Protein AF-A0A378G1F0-F1 (afdb_monomer_lite)

Organism: Klebsiella pneumoniae (NCBI:txid573)

pLDDT: mean 87.69, std 10.67, range [50.16, 97.31]

InterPro domains:
  IPR003346 Transposase IS116/IS110/IS902, C-terminal [PF02371] (23-57)
  IPR047650 Transposase IS110-like [PTHR33055] (22-95)

Secondary structure (DSSP, 8-state):
--HHHHHHHHHHHHHHHH-----S-----SS-HHHHHHHHHHHHHHHHH-HHHHHHHHHHHHTT--HHHHHHHHHHHHHHHHHHHHHHT----GGGG----

Foldseek 3Di:
DDPVVVVVVVVVVVVVVVPPDDDDDDDDDDDDPVLLVVLLVVLVVCLPPPPLLVVQLVVCVVVVDDNVVSSVVSSVVVVVQVVVCVVVVHDDDCVVRDDDD

Structure (mmCIF, N/CA/C/O backbone):
data_AF-A0A378G1F0-F1
#
_entry.id   AF-A0A378G1F0-F1
#
loop_
_atom_site.group_PDB
_atom_site.id
_atom_site.type_symbol
_atom_site.label_atom_id
_atom_site.label_alt_id
_atom_site.label_comp_id
_atom_site.label_asym_id
_atom_site.label_entity_id
_atom_site.label_seq_id
_atom_site.pdbx_PDB_ins_code
_atom_site.Cartn_x
_atom_site.Cartn_y
_atom_site.Cartn_z
_atom_site.occupancy
_atom_site.B_iso_or_equiv
_atom_site.auth_seq_id
_atom_site.auth_comp_id
_atom_site.auth_asym_id
_atom_site.auth_atom_id
_atom_site.pdbx_PDB_model_num
ATOM 1 N N . MET A 1 1 ? -2.069 -44.148 20.073 1.00 56.59 1 MET A N 1
ATOM 2 C CA . MET A 1 1 ? -1.466 -42.813 20.307 1.00 56.59 1 MET A CA 1
ATOM 3 C C . MET A 1 1 ? -1.316 -42.599 21.809 1.00 56.59 1 MET A C 1
ATOM 5 O O . MET A 1 1 ? -2.324 -42.549 22.506 1.00 56.59 1 MET A O 1
ATOM 9 N N . ASN A 1 2 ? -0.077 -42.568 22.308 1.00 73.56 2 ASN A N 1
ATOM 10 C CA . ASN A 1 2 ? 0.232 -42.615 23.743 1.00 73.56 2 ASN A CA 1
ATOM 11 C C . ASN A 1 2 ? -0.185 -41.328 24.477 1.00 73.56 2 ASN A C 1
ATOM 13 O O . ASN A 1 2 ? 0.007 -40.220 23.973 1.00 73.56 2 ASN A O 1
ATOM 17 N N . SER A 1 3 ? -0.743 -41.479 25.681 1.00 77.75 3 SER A N 1
ATOM 18 C CA . SER A 1 3 ? -1.193 -40.386 26.564 1.00 77.75 3 SER A CA 1
ATOM 19 C C . SER A 1 3 ? -0.090 -39.368 26.865 1.00 77.75 3 SER A C 1
ATOM 21 O O . SER A 1 3 ? -0.355 -38.170 26.903 1.00 77.75 3 SER A O 1
ATOM 23 N N . HIS A 1 4 ? 1.150 -39.838 26.979 1.00 78.81 4 HIS A N 1
ATOM 24 C CA . HIS A 1 4 ? 2.329 -39.017 27.236 1.00 78.81 4 HIS A CA 1
ATOM 25 C C . HIS A 1 4 ? 2.577 -37.958 26.147 1.00 78.81 4 HIS A C 1
ATOM 27 O O . HIS A 1 4 ? 2.804 -36.792 26.456 1.00 78.81 4 HIS A O 1
ATOM 33 N N . ILE A 1 5 ? 2.423 -38.329 24.870 1.00 81.44 5 ILE A N 1
ATOM 34 C CA . ILE A 1 5 ? 2.596 -37.402 23.742 1.00 81.44 5 ILE A CA 1
ATOM 35 C C . ILE A 1 5 ? 1.510 -36.316 23.768 1.00 81.44 5 ILE A C 1
ATOM 37 O O . ILE A 1 5 ? 1.812 -35.136 23.606 1.00 81.44 5 ILE A O 1
ATOM 41 N N . ARG A 1 6 ? 0.250 -36.682 24.046 1.00 80.44 6 ARG A N 1
ATOM 42 C CA . ARG A 1 6 ? -0.853 -35.706 24.163 1.00 80.44 6 ARG A CA 1
ATOM 43 C C . ARG A 1 6 ? -0.646 -34.712 25.306 1.00 80.44 6 ARG A C 1
ATOM 45 O O . ARG A 1 6 ? -0.976 -33.540 25.144 1.00 80.44 6 ARG A O 1
ATOM 52 N N . ASN A 1 7 ? -0.091 -35.162 26.429 1.00 84.81 7 ASN A N 1
ATOM 53 C CA . ASN A 1 7 ? 0.184 -34.300 27.578 1.00 84.81 7 ASN A CA 1
ATOM 54 C C . ASN A 1 7 ? 1.322 -33.315 27.285 1.00 84.81 7 ASN A C 1
ATOM 56 O O . ASN A 1 7 ? 1.183 -32.132 27.577 1.00 84.81 7 ASN A O 1
ATOM 60 N N . HIS A 1 8 ? 2.382 -33.771 26.612 1.00 83.88 8 HIS A N 1
ATOM 61 C CA . HIS A 1 8 ? 3.481 -32.906 26.184 1.00 83.88 8 HIS A CA 1
ATOM 62 C C . HIS A 1 8 ? 3.011 -31.807 25.213 1.00 83.88 8 HIS A C 1
ATOM 64 O O . HIS A 1 8 ? 3.356 -30.639 25.379 1.00 83.88 8 HIS A O 1
ATOM 70 N N . PHE A 1 9 ? 2.142 -32.138 24.247 1.00 87.12 9 PHE A N 1
ATOM 71 C CA . PHE A 1 9 ? 1.549 -31.131 23.355 1.00 87.12 9 PHE A CA 1
ATOM 72 C C . PHE A 1 9 ? 0.638 -30.133 24.087 1.00 87.12 9 PHE A C 1
ATOM 74 O O . PHE A 1 9 ? 0.657 -28.948 23.752 1.00 87.12 9 PHE A O 1
ATOM 81 N N . LYS A 1 10 ? -0.126 -30.578 25.097 1.00 82.50 10 LYS A N 1
ATOM 82 C CA . LYS A 1 10 ? -0.913 -29.678 25.960 1.00 82.50 10 LYS A CA 1
ATOM 83 C C . LYS A 1 10 ? -0.017 -28.699 26.712 1.00 82.50 10 LYS A C 1
ATOM 85 O O . LYS A 1 10 ? -0.290 -27.506 26.702 1.00 82.50 10 LYS A O 1
ATOM 90 N N . GLU A 1 11 ? 1.069 -29.186 27.301 1.00 86.44 11 GLU A N 1
ATOM 91 C CA . GLU A 1 11 ? 1.999 -28.353 28.062 1.00 86.44 11 GLU A CA 1
ATOM 92 C C . GLU A 1 11 ? 2.709 -27.318 27.177 1.00 86.44 11 GLU A C 1
ATOM 94 O O . GLU A 1 11 ? 2.844 -26.156 27.560 1.00 86.44 11 GLU A O 1
ATOM 99 N N . ILE A 1 12 ? 3.095 -27.699 25.954 1.00 83.12 12 ILE A N 1
ATOM 100 C CA . ILE A 1 12 ? 3.649 -26.759 24.971 1.00 83.12 12 ILE A CA 1
ATOM 101 C C . ILE A 1 12 ? 2.618 -25.680 24.614 1.00 83.12 12 ILE A C 1
ATOM 103 O O . ILE A 1 12 ? 2.955 -24.497 24.604 1.00 83.12 12 ILE A O 1
ATOM 107 N N . ALA A 1 13 ? 1.363 -26.053 24.354 1.00 78.88 13 ALA A N 1
ATOM 108 C CA . ALA A 1 13 ? 0.305 -25.092 24.038 1.00 78.88 13 ALA A CA 1
ATOM 109 C C . ALA A 1 13 ? 0.025 -24.126 25.207 1.00 78.88 13 ALA A C 1
ATOM 111 O O . ALA A 1 13 ? -0.114 -22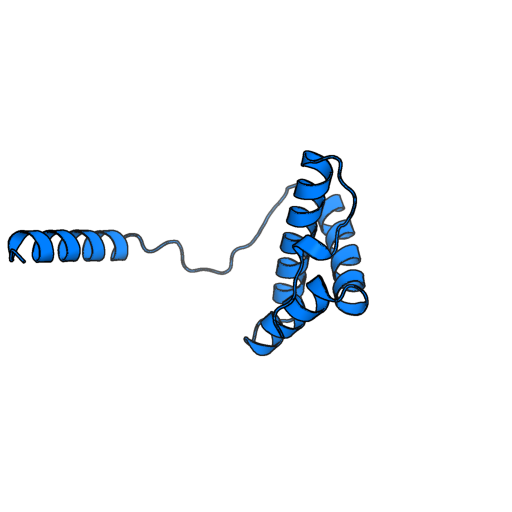.921 24.986 1.00 78.88 13 ALA A O 1
ATOM 112 N N . GLU A 1 14 ? 0.021 -24.627 26.446 1.00 81.88 14 GLU A N 1
ATOM 113 C CA . GLU A 1 14 ? -0.135 -23.836 27.673 1.00 81.88 14 GLU A CA 1
ATOM 114 C C . GLU A 1 14 ? 1.011 -22.817 27.818 1.00 81.88 14 GLU A C 1
ATOM 116 O O . GLU A 1 14 ? 0.774 -21.620 28.009 1.00 81.88 14 GLU A O 1
ATOM 121 N N . ARG A 1 15 ? 2.262 -23.259 27.620 1.00 77.69 15 ARG A N 1
ATOM 122 C CA . ARG A 1 15 ? 3.458 -22.400 27.668 1.00 77.69 15 ARG A CA 1
ATOM 123 C C . ARG A 1 15 ? 3.456 -21.341 26.565 1.00 77.69 15 ARG A C 1
ATOM 125 O O . ARG A 1 15 ? 3.792 -20.189 26.828 1.00 77.69 15 ARG A O 1
ATOM 132 N N . LEU A 1 16 ? 3.025 -21.691 25.353 1.00 71.12 16 LEU A N 1
ATOM 133 C CA . LEU A 1 16 ? 2.884 -20.740 24.246 1.00 71.12 16 LEU A CA 1
ATOM 134 C C . LEU A 1 16 ? 1.764 -19.720 24.498 1.00 71.12 16 LEU A C 1
ATOM 136 O O . LEU A 1 16 ? 1.892 -18.565 24.099 1.00 71.12 16 LEU A O 1
ATOM 140 N N . SER A 1 17 ? 0.699 -20.106 25.207 1.00 68.81 17 SER A N 1
ATOM 141 C CA . SER A 1 17 ? -0.385 -19.193 25.595 1.00 68.81 17 SER A CA 1
ATOM 142 C C . SER A 1 17 ? 0.049 -18.126 26.614 1.00 68.81 17 SER A C 1
ATOM 144 O O . SER A 1 17 ? -0.524 -17.033 26.640 1.00 68.81 17 SER A O 1
ATOM 146 N N . SER A 1 18 ? 1.082 -18.428 27.414 1.00 67.31 18 SER A N 1
ATOM 147 C CA . SER A 1 18 ? 1.716 -17.515 28.375 1.00 67.31 18 SER A CA 1
ATOM 148 C C . SER A 1 18 ? 2.585 -16.452 27.686 1.00 67.31 18 SER A C 1
ATOM 150 O O . SER A 1 18 ? 2.724 -15.335 28.187 1.00 67.31 18 SER A O 1
ATOM 152 N N . ILE A 1 19 ? 3.067 -16.727 26.465 1.00 70.62 19 ILE A N 1
ATOM 153 C CA . ILE A 1 19 ? 3.725 -15.741 25.592 1.00 70.62 19 ILE A CA 1
ATOM 154 C C . ILE A 1 19 ? 2.653 -14.828 24.967 1.00 70.62 19 ILE A C 1
ATOM 156 O O . ILE A 1 19 ? 2.442 -14.772 23.754 1.00 70.62 19 ILE A O 1
ATOM 160 N N . LYS A 1 20 ? 1.923 -14.080 25.798 1.00 63.09 20 LYS A N 1
ATOM 161 C CA . LYS A 1 20 ? 1.063 -12.997 25.315 1.00 63.09 20 LYS A CA 1
ATOM 162 C C . LYS A 1 20 ? 1.959 -11.839 24.892 1.00 63.09 20 LYS A C 1
ATOM 164 O O . LYS A 1 20 ? 2.460 -11.088 25.721 1.00 63.09 20 LYS A O 1
ATOM 169 N N . GLY A 1 21 ? 2.145 -11.678 23.584 1.00 69.00 21 GLY A N 1
ATOM 170 C CA . GLY A 1 21 ? 2.749 -10.468 23.030 1.00 69.00 21 GLY A CA 1
ATOM 171 C C . GLY A 1 21 ? 1.985 -9.209 23.462 1.00 69.00 21 GLY A C 1
ATOM 172 O O . GLY A 1 21 ? 0.779 -9.256 23.722 1.00 69.00 21 GLY A O 1
ATOM 173 N N . VAL A 1 22 ? 2.688 -8.075 23.526 1.00 72.31 22 VAL A N 1
ATOM 174 C CA . VAL A 1 22 ? 2.131 -6.786 23.965 1.00 72.31 22 VAL A CA 1
ATOM 175 C C . VAL A 1 22 ? 0.864 -6.449 23.165 1.00 72.31 22 VAL A C 1
ATOM 177 O O . VAL A 1 22 ? 0.908 -6.285 21.942 1.00 72.31 22 VAL A O 1
ATOM 180 N N . ARG A 1 23 ? -0.279 -6.345 23.855 1.00 67.69 23 ARG A N 1
ATOM 181 C CA . ARG A 1 23 ? -1.555 -5.901 23.277 1.00 67.69 23 ARG A CA 1
ATOM 182 C C . ARG A 1 23 ? -1.645 -4.381 23.393 1.00 67.69 23 ARG A C 1
ATOM 184 O O . ARG A 1 23 ? -1.784 -3.847 24.483 1.00 67.69 23 ARG A O 1
ATOM 191 N N . GLY A 1 24 ? -1.560 -3.689 22.260 1.00 76.69 24 GLY A N 1
ATOM 192 C CA . GLY A 1 24 ? -1.654 -2.232 22.189 1.00 76.69 24 GLY A CA 1
ATOM 193 C C . GLY A 1 24 ? -1.614 -1.723 20.750 1.00 76.69 24 GLY A C 1
ATOM 194 O O . GLY A 1 24 ? -1.264 -2.459 19.821 1.00 76.69 24 GLY A O 1
ATOM 195 N N . ARG A 1 25 ? -1.981 -0.453 20.540 1.00 77.25 25 ARG A N 1
ATOM 196 C CA . ARG A 1 25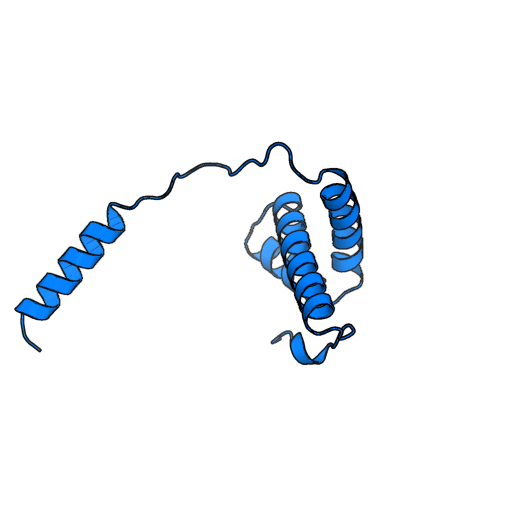 ? -1.844 0.194 19.230 1.00 77.25 25 ARG A CA 1
ATOM 197 C C . ARG A 1 25 ? -0.356 0.379 18.939 1.00 77.25 25 ARG A C 1
ATOM 199 O O . ARG A 1 25 ? 0.296 1.194 19.580 1.00 77.25 25 ARG A O 1
ATOM 206 N N . ARG A 1 26 ? 0.172 -0.356 17.956 1.00 81.50 26 ARG A N 1
ATOM 207 C CA . ARG A 1 26 ? 1.548 -0.152 17.487 1.00 81.50 26 ARG A CA 1
ATOM 208 C C . ARG A 1 26 ? 1.683 1.250 16.902 1.00 81.50 26 ARG A C 1
ATOM 210 O O . ARG A 1 26 ? 0.971 1.604 15.962 1.00 81.50 26 ARG A O 1
ATOM 217 N N . THR A 1 27 ? 2.607 2.020 17.450 1.00 81.88 27 THR A N 1
ATOM 218 C CA . THR A 1 27 ? 3.030 3.320 16.938 1.00 81.88 27 THR A CA 1
ATOM 219 C C . THR A 1 27 ? 4.460 3.208 16.425 1.00 81.88 27 THR A C 1
ATOM 221 O O . THR A 1 27 ? 5.222 2.336 16.837 1.00 81.88 27 THR A O 1
ATOM 224 N N . ILE A 1 28 ? 4.806 4.059 15.464 1.00 81.25 28 ILE A N 1
ATOM 225 C CA . ILE A 1 28 ? 6.166 4.164 14.937 1.00 81.25 28 ILE A CA 1
ATOM 226 C C . ILE A 1 28 ? 6.676 5.574 15.214 1.00 81.25 28 ILE A C 1
ATOM 228 O O . ILE A 1 28 ? 5.943 6.542 15.007 1.00 81.25 28 ILE A O 1
ATOM 232 N N . PHE A 1 29 ? 7.926 5.683 15.652 1.00 79.19 29 PHE A N 1
ATOM 233 C CA . PHE A 1 29 ? 8.619 6.949 15.870 1.00 79.19 29 PHE A CA 1
ATOM 234 C C . PHE A 1 29 ? 9.977 6.913 15.154 1.00 79.19 29 PHE A C 1
ATOM 236 O O . PHE A 1 29 ? 10.627 5.870 15.119 1.00 79.19 29 PHE A O 1
ATOM 243 N N . GLY A 1 30 ? 10.379 8.029 14.540 1.00 83.19 30 GLY A N 1
ATOM 244 C CA . GLY A 1 30 ? 11.632 8.132 13.779 1.00 83.19 30 GLY A CA 1
ATOM 245 C C . GLY A 1 30 ? 11.656 7.390 12.427 1.00 83.19 30 GLY A C 1
ATOM 246 O O . GLY A 1 30 ? 10.621 7.163 11.788 1.00 83.19 30 GLY A O 1
ATOM 247 N N . GLY A 1 31 ? 12.869 7.049 11.970 1.00 86.81 31 GLY A N 1
ATOM 248 C CA . GLY A 1 31 ? 13.140 6.325 10.720 1.00 86.81 31 GLY A CA 1
ATOM 249 C C . GLY A 1 31 ? 13.144 7.193 9.451 1.00 86.81 31 GLY A C 1
ATOM 250 O O . GLY A 1 31 ? 13.359 8.401 9.489 1.00 86.81 31 GLY A O 1
ATOM 251 N N . ARG A 1 32 ? 12.892 6.573 8.288 1.00 91.44 32 ARG A N 1
ATOM 252 C CA . ARG A 1 32 ? 12.927 7.233 6.964 1.00 91.44 32 ARG A CA 1
ATOM 253 C C . ARG A 1 32 ? 11.611 7.963 6.664 1.00 91.44 32 ARG A C 1
ATOM 255 O O . ARG A 1 32 ? 10.766 7.461 5.922 1.00 91.44 32 ARG A O 1
ATOM 262 N N . ALA A 1 33 ? 11.412 9.139 7.262 1.00 91.44 33 ALA A N 1
ATOM 263 C CA . ALA A 1 33 ? 10.173 9.914 7.126 1.00 91.44 33 ALA A CA 1
ATOM 264 C C . ALA A 1 33 ? 9.821 10.260 5.667 1.00 91.44 33 ALA A C 1
ATOM 266 O O . ALA A 1 33 ? 8.703 9.970 5.247 1.00 91.44 33 ALA A O 1
ATOM 267 N N . GLY A 1 34 ? 10.775 10.770 4.878 1.00 94.31 34 GLY A N 1
ATOM 268 C CA . GLY A 1 34 ? 10.533 11.126 3.471 1.00 94.31 34 GLY A CA 1
ATOM 269 C C . GLY A 1 34 ? 10.060 9.943 2.620 1.00 94.31 34 GLY A C 1
ATOM 270 O O . GLY A 1 34 ? 9.115 10.061 1.844 1.00 94.31 34 GLY A O 1
ATOM 271 N N . VAL A 1 35 ? 10.631 8.759 2.851 1.00 92.50 35 VAL A N 1
ATOM 272 C CA . VAL A 1 35 ? 10.233 7.527 2.153 1.00 92.50 35 VAL A CA 1
ATOM 273 C C . VAL A 1 35 ? 8.822 7.110 2.533 1.00 92.50 35 VAL A C 1
ATOM 275 O O . VAL A 1 35 ? 8.057 6.710 1.664 1.00 92.50 35 VAL A O 1
ATOM 278 N N . ARG A 1 36 ? 8.439 7.233 3.811 1.00 93.12 36 ARG A N 1
ATOM 279 C CA . ARG A 1 36 ? 7.057 6.957 4.229 1.00 93.12 36 ARG A CA 1
ATOM 280 C C . ARG A 1 36 ? 6.071 7.892 3.533 1.00 93.12 36 ARG A C 1
ATOM 282 O O . ARG A 1 36 ? 5.040 7.410 3.081 1.00 93.12 36 ARG A O 1
ATOM 289 N N . SER A 1 37 ? 6.386 9.182 3.421 1.00 94.50 37 SER A N 1
ATOM 290 C CA . SER A 1 37 ? 5.527 10.154 2.734 1.00 94.50 37 SER A CA 1
ATOM 291 C C . SER A 1 37 ? 5.371 9.828 1.247 1.00 94.50 37 SER A C 1
ATOM 293 O O . SER A 1 37 ? 4.246 9.739 0.759 1.00 94.50 37 SER A O 1
ATOM 295 N N . ALA A 1 38 ? 6.478 9.566 0.545 1.00 95.69 38 ALA A N 1
ATOM 296 C CA . ALA A 1 38 ? 6.449 9.181 -0.867 1.00 95.69 38 ALA A CA 1
ATOM 297 C C . ALA A 1 38 ? 5.654 7.883 -1.084 1.00 95.69 38 ALA A C 1
ATOM 299 O O . ALA A 1 38 ? 4.781 7.807 -1.946 1.00 95.69 38 ALA A O 1
ATOM 300 N N . LEU A 1 39 ? 5.894 6.879 -0.240 1.00 95.31 39 LEU A N 1
ATOM 301 C CA . LEU A 1 39 ? 5.218 5.590 -0.320 1.00 95.31 39 LEU A CA 1
ATOM 302 C C . LEU A 1 39 ? 3.726 5.693 0.035 1.00 95.31 39 LEU A C 1
ATOM 304 O O . LEU A 1 39 ? 2.919 4.937 -0.498 1.00 95.31 39 LEU A O 1
ATOM 308 N N . TYR A 1 40 ? 3.343 6.628 0.908 1.00 95.50 40 TYR A N 1
ATOM 309 C CA . TYR A 1 40 ? 1.941 6.901 1.229 1.00 95.50 40 TYR A CA 1
ATOM 310 C C . TYR A 1 40 ? 1.207 7.468 0.012 1.00 95.50 40 TYR A C 1
ATOM 312 O O . TYR A 1 40 ? 0.133 6.978 -0.335 1.00 95.50 40 TYR A O 1
ATOM 320 N N . MET A 1 41 ? 1.813 8.438 -0.679 1.00 97.31 41 MET A N 1
ATOM 321 C CA . MET A 1 41 ? 1.259 8.979 -1.923 1.00 97.31 41 MET A CA 1
ATOM 322 C C . MET A 1 41 ? 1.197 7.916 -3.025 1.00 97.31 41 MET A C 1
ATOM 324 O O . MET A 1 41 ? 0.166 7.777 -3.683 1.00 97.31 41 MET A O 1
ATOM 328 N N . ALA A 1 42 ? 2.238 7.091 -3.164 1.00 96.19 42 ALA A N 1
ATOM 329 C CA . ALA A 1 42 ? 2.228 5.963 -4.093 1.00 96.19 42 ALA A CA 1
ATOM 330 C C . ALA A 1 42 ? 1.102 4.964 -3.771 1.00 96.19 42 ALA A C 1
ATOM 332 O O . ALA A 1 42 ? 0.389 4.525 -4.670 1.00 96.19 42 ALA A O 1
ATOM 333 N N . ALA A 1 43 ? 0.881 4.645 -2.490 1.00 96.38 43 ALA A N 1
ATOM 334 C CA . ALA A 1 43 ? -0.202 3.762 -2.065 1.00 96.38 43 ALA A CA 1
ATOM 335 C C . ALA A 1 43 ? -1.587 4.345 -2.363 1.00 96.38 43 ALA A C 1
ATOM 337 O O . ALA A 1 43 ? -2.463 3.613 -2.820 1.00 96.38 43 ALA A O 1
ATOM 338 N N . LEU A 1 44 ? 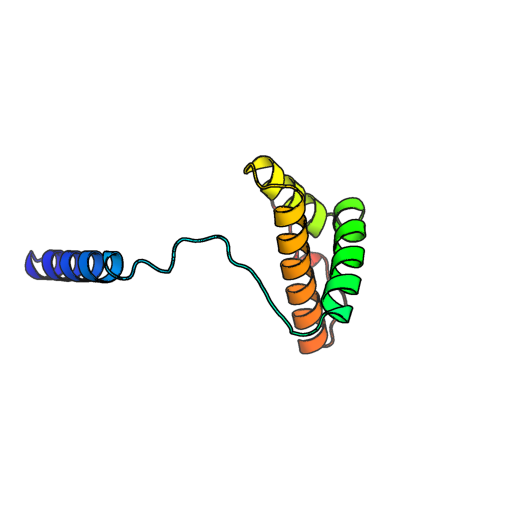-1.791 5.651 -2.163 1.00 96.69 44 LEU A N 1
ATOM 339 C CA . LEU A 1 44 ? -3.047 6.313 -2.524 1.00 96.69 44 LEU A CA 1
ATOM 340 C C . LEU A 1 44 ? -3.380 6.124 -4.007 1.00 96.69 44 LEU A C 1
ATOM 342 O O . LEU A 1 44 ? -4.501 5.738 -4.333 1.00 96.69 44 LEU A O 1
ATOM 346 N N . VAL A 1 45 ? -2.407 6.331 -4.895 1.00 96.88 45 VAL A N 1
ATOM 347 C CA . VAL A 1 45 ? -2.592 6.146 -6.342 1.00 96.88 45 VAL A CA 1
ATOM 348 C C . VAL A 1 45 ? -2.779 4.662 -6.679 1.00 96.88 45 VAL A C 1
ATOM 350 O O . VAL A 1 45 ? -3.726 4.298 -7.378 1.00 96.88 45 VAL A O 1
ATOM 353 N N . ALA A 1 46 ? -1.954 3.778 -6.114 1.00 95.25 46 ALA A N 1
ATOM 354 C CA . ALA A 1 46 ? -2.016 2.341 -6.372 1.00 95.25 46 ALA A CA 1
ATOM 355 C C . ALA A 1 46 ? -3.367 1.720 -5.988 1.00 95.25 46 ALA A C 1
ATOM 357 O O . ALA A 1 46 ? -3.875 0.878 -6.719 1.00 95.25 46 ALA A O 1
ATOM 358 N N . THR A 1 47 ? -4.002 2.159 -4.894 1.00 95.94 47 THR A N 1
ATOM 359 C CA . THR A 1 47 ? -5.341 1.655 -4.524 1.00 95.94 47 THR A CA 1
ATOM 360 C C . THR A 1 47 ? -6.439 2.010 -5.532 1.00 95.94 47 THR A C 1
ATOM 362 O O . THR A 1 47 ? -7.500 1.388 -5.512 1.00 95.94 47 THR A O 1
ATOM 365 N N . ARG A 1 48 ? -6.206 2.988 -6.416 1.00 94.81 48 ARG A N 1
ATOM 366 C CA . ARG A 1 48 ? -7.158 3.407 -7.455 1.00 94.81 48 ARG A CA 1
ATOM 367 C C . ARG A 1 48 ? -6.920 2.686 -8.777 1.00 94.81 48 ARG A C 1
ATOM 369 O O . ARG A 1 48 ? -7.889 2.242 -9.387 1.00 94.81 48 ARG A O 1
ATOM 376 N N . PHE A 1 49 ? -5.658 2.575 -9.191 1.00 93.19 49 PHE A N 1
ATOM 377 C CA . PHE A 1 49 ? -5.294 2.149 -10.547 1.00 93.19 49 PHE A CA 1
ATOM 378 C C . PHE A 1 49 ? -4.663 0.758 -10.629 1.00 93.19 49 PHE A C 1
ATOM 380 O O . PHE A 1 49 ? -4.790 0.108 -11.657 1.00 93.19 49 PHE A O 1
ATOM 387 N N . ASN A 1 50 ? -4.010 0.273 -9.568 1.00 92.88 50 ASN A N 1
ATOM 388 C CA . ASN A 1 50 ? -3.384 -1.046 -9.583 1.00 92.88 50 ASN A CA 1
ATOM 389 C C . ASN A 1 50 ? -4.368 -2.099 -9.027 1.00 92.88 50 ASN A C 1
ATOM 391 O O . ASN A 1 50 ? -4.725 -2.022 -7.844 1.00 92.88 50 ASN A O 1
ATOM 395 N N . PRO A 1 51 ? -4.802 -3.092 -9.828 1.00 92.38 51 PRO A N 1
ATOM 396 C CA . PRO A 1 51 ? -5.820 -4.062 -9.415 1.00 92.38 51 PRO A CA 1
ATOM 397 C C . PRO A 1 51 ? -5.379 -4.913 -8.214 1.00 92.38 51 PRO A C 1
ATOM 399 O O . PRO A 1 51 ? -6.161 -5.127 -7.288 1.00 92.38 51 PRO A O 1
ATOM 402 N N . VAL A 1 52 ? -4.107 -5.311 -8.150 1.00 92.75 52 VAL A N 1
ATOM 403 C CA . VAL A 1 52 ? -3.543 -6.137 -7.067 1.00 92.75 52 VAL A CA 1
ATOM 404 C C . VAL A 1 52 ? -3.618 -5.423 -5.716 1.00 92.75 52 VAL A C 1
ATOM 406 O O . VAL A 1 52 ? -3.957 -6.018 -4.683 1.00 92.75 52 VAL A O 1
ATOM 409 N N . ILE A 1 53 ? -3.286 -4.131 -5.704 1.00 94.56 53 ILE A N 1
ATOM 410 C CA . ILE A 1 53 ? -3.323 -3.309 -4.491 1.00 94.56 53 ILE A CA 1
ATOM 411 C C . ILE A 1 53 ? -4.755 -2.893 -4.159 1.00 94.56 53 ILE A C 1
ATOM 413 O O . ILE A 1 53 ? -5.135 -2.930 -2.987 1.00 94.56 53 ILE A O 1
ATOM 417 N N . LYS A 1 54 ? -5.570 -2.566 -5.166 1.00 95.06 54 LYS A N 1
ATOM 418 C CA . LYS A 1 54 ? -6.989 -2.235 -5.002 1.00 95.06 54 LYS A CA 1
ATOM 419 C C . LYS A 1 54 ? -7.762 -3.380 -4.354 1.00 95.06 54 LYS A C 1
ATOM 421 O O . LYS A 1 54 ? -8.424 -3.150 -3.344 1.00 95.06 54 LYS A O 1
ATOM 426 N N . THR A 1 55 ? -7.633 -4.610 -4.848 1.00 94.75 55 THR A N 1
ATOM 427 C CA . THR A 1 55 ? -8.330 -5.766 -4.262 1.00 94.75 55 THR A CA 1
ATOM 428 C C . THR A 1 55 ? -7.874 -6.027 -2.830 1.00 94.75 55 THR A C 1
ATOM 430 O O . THR A 1 55 ? -8.692 -6.273 -1.942 1.00 94.75 55 THR A O 1
ATOM 433 N N . PHE A 1 56 ? -6.573 -5.893 -2.554 1.00 94.69 56 PHE A N 1
ATOM 434 C CA . PHE A 1 56 ? -6.058 -6.004 -1.191 1.00 94.69 56 PHE A CA 1
ATOM 435 C C . PHE A 1 56 ? -6.641 -4.932 -0.257 1.00 94.69 56 PHE A C 1
ATOM 437 O O . PHE A 1 56 ? -7.038 -5.248 0.865 1.00 94.69 56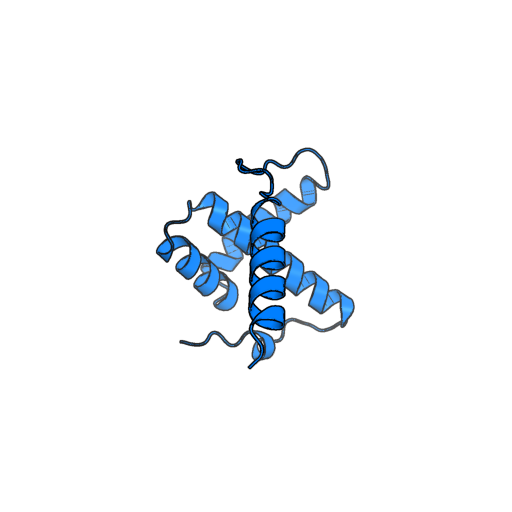 PHE A O 1
ATOM 444 N N . TYR A 1 57 ? -6.732 -3.686 -0.723 1.00 96.62 57 TYR A N 1
ATOM 445 C CA . TYR A 1 57 ? -7.329 -2.582 0.021 1.00 96.62 57 TYR A CA 1
ATOM 446 C C . TYR A 1 57 ? -8.815 -2.821 0.305 1.00 96.62 57 TYR A C 1
ATOM 448 O O . TYR A 1 57 ? -9.236 -2.729 1.457 1.00 96.62 57 TYR A O 1
ATOM 456 N N . VAL A 1 58 ? -9.593 -3.200 -0.714 1.00 96.19 58 VAL A N 1
ATOM 457 C CA . VAL A 1 58 ? -11.026 -3.505 -0.582 1.00 96.19 58 VAL A CA 1
ATOM 458 C C . VAL A 1 58 ? -11.250 -4.643 0.410 1.00 96.19 58 VAL A C 1
ATOM 460 O O . VAL A 1 58 ? -12.079 -4.506 1.305 1.00 96.19 58 VAL A O 1
ATOM 463 N N . ARG A 1 59 ? -10.455 -5.718 0.341 1.00 96.06 59 ARG A N 1
ATOM 464 C CA . ARG A 1 59 ? -10.538 -6.835 1.295 1.00 96.06 59 ARG A CA 1
ATOM 465 C C . ARG A 1 59 ? -10.301 -6.389 2.739 1.00 96.06 59 ARG A C 1
ATOM 467 O O . ARG A 1 59 ? -10.967 -6.867 3.653 1.00 96.06 59 ARG A O 1
ATOM 474 N N . LEU A 1 60 ? -9.367 -5.464 2.966 1.00 96.19 60 LEU A N 1
ATOM 475 C CA . LEU A 1 60 ? -9.119 -4.914 4.302 1.00 96.19 60 LEU A CA 1
ATOM 476 C C . LEU A 1 60 ? -10.275 -4.037 4.793 1.00 96.19 60 LEU A C 1
ATOM 478 O O . LEU A 1 60 ? -10.614 -4.098 5.975 1.00 96.19 60 LEU A O 1
ATOM 482 N N . LEU A 1 61 ? -10.882 -3.243 3.911 1.00 96.69 61 LEU A N 1
ATOM 483 C CA . LEU A 1 61 ? -12.066 -2.457 4.257 1.00 96.69 61 LEU A CA 1
ATOM 484 C C . LEU A 1 61 ? -13.267 -3.354 4.574 1.00 96.69 61 LEU A C 1
ATOM 486 O O . LEU A 1 61 ? -13.937 -3.118 5.575 1.00 96.69 61 LEU A O 1
ATOM 490 N N . ALA A 1 62 ? -13.488 -4.407 3.782 1.00 96.44 62 ALA A N 1
ATOM 491 C CA . ALA A 1 62 ? -14.530 -5.404 4.026 1.00 96.44 62 ALA A CA 1
ATOM 492 C C . ALA A 1 62 ? -14.336 -6.119 5.375 1.00 96.44 62 ALA A C 1
ATOM 494 O O . ALA A 1 62 ? -15.299 -6.386 6.083 1.00 96.44 62 ALA A O 1
ATOM 495 N N . ALA A 1 63 ? -13.084 -6.330 5.796 1.00 95.44 63 ALA A N 1
ATOM 496 C CA . ALA A 1 63 ? -12.738 -6.838 7.126 1.00 95.44 63 ALA A CA 1
ATOM 497 C C . ALA A 1 63 ? -12.872 -5.793 8.264 1.00 95.44 63 ALA A C 1
ATOM 499 O O . ALA A 1 63 ? -12.340 -6.000 9.359 1.00 95.44 63 ALA A O 1
ATOM 500 N N . GLY A 1 64 ? -13.506 -4.642 8.012 1.00 95.25 64 GLY A N 1
ATOM 501 C CA . GLY A 1 64 ? -13.774 -3.597 9.005 1.00 95.25 64 GLY A CA 1
ATOM 502 C C . GLY A 1 64 ? -12.553 -2.770 9.416 1.00 95.25 64 GLY A C 1
ATOM 503 O O . GLY A 1 64 ? -12.571 -2.103 10.453 1.00 95.25 64 GLY A O 1
ATOM 504 N N . LYS A 1 65 ? -11.449 -2.807 8.656 1.00 94.00 65 LYS A N 1
ATOM 505 C CA . LYS A 1 65 ? -10.260 -2.008 8.991 1.00 94.00 65 LYS A CA 1
ATOM 506 C C . LYS A 1 65 ? -10.488 -0.534 8.660 1.00 94.00 65 LYS A C 1
ATOM 508 O O . LYS A 1 65 ? -10.999 -0.182 7.601 1.00 94.00 65 LYS A O 1
ATOM 513 N N . ALA A 1 66 ? -10.015 0.347 9.543 1.00 95.31 66 ALA A N 1
ATOM 514 C CA . ALA A 1 66 ? -10.020 1.783 9.288 1.00 95.31 66 ALA A CA 1
ATOM 515 C C . ALA A 1 66 ? -9.231 2.118 8.008 1.00 95.31 66 ALA A C 1
ATOM 517 O O . ALA A 1 66 ? -8.132 1.599 7.802 1.00 95.31 66 ALA A O 1
ATOM 518 N N . LYS A 1 67 ? -9.743 3.048 7.191 1.00 94.44 67 LYS A N 1
ATOM 519 C CA . LYS A 1 67 ? -9.160 3.420 5.883 1.00 94.44 67 LYS A CA 1
ATOM 520 C C . LYS A 1 67 ? -7.662 3.736 5.953 1.00 94.44 67 LYS A C 1
ATOM 522 O O . LYS A 1 67 ? -6.881 3.221 5.159 1.00 94.44 67 LYS A O 1
ATOM 527 N N . LYS A 1 68 ? -7.234 4.513 6.958 1.00 93.56 68 LYS A N 1
ATOM 528 C CA . LYS A 1 68 ? -5.810 4.836 7.172 1.00 93.56 68 LYS A CA 1
ATOM 529 C C . LYS A 1 68 ? -4.962 3.594 7.467 1.00 93.56 68 LYS A C 1
ATOM 531 O O . LYS A 1 68 ? -3.851 3.485 6.964 1.00 93.56 68 LYS A O 1
ATOM 536 N N . VAL A 1 69 ? -5.482 2.645 8.246 1.00 93.88 69 VAL A N 1
ATOM 537 C CA . VAL A 1 69 ? -4.779 1.387 8.555 1.00 93.88 69 VAL A CA 1
ATOM 538 C C . VAL A 1 69 ? -4.668 0.521 7.303 1.00 93.88 69 VAL A C 1
ATOM 540 O O . VAL A 1 69 ? -3.606 -0.036 7.036 1.00 93.88 69 VAL A O 1
ATOM 543 N N . ALA A 1 70 ? -5.736 0.453 6.506 1.00 96.19 70 ALA A N 1
ATOM 544 C CA . ALA A 1 70 ? -5.726 -0.266 5.241 1.00 96.19 70 ALA A CA 1
ATOM 545 C C . ALA A 1 70 ? -4.719 0.338 4.243 1.00 96.19 70 ALA A C 1
ATOM 547 O O . ALA A 1 70 ? -3.966 -0.408 3.619 1.00 96.19 70 ALA A O 1
ATOM 548 N N . LEU A 1 71 ? -4.613 1.671 4.159 1.00 96.06 71 LEU A N 1
ATOM 549 C CA . LEU A 1 71 ? -3.590 2.340 3.345 1.00 96.06 71 LEU A CA 1
ATOM 550 C C . LEU A 1 71 ? -2.168 2.017 3.813 1.00 96.06 71 LEU A C 1
ATOM 552 O O . LEU A 1 71 ? -1.325 1.669 2.993 1.00 96.06 71 LEU A O 1
ATOM 556 N N . VAL A 1 72 ? -1.901 2.055 5.121 1.00 95.06 72 VAL A N 1
ATOM 557 C CA . VAL A 1 72 ? -0.578 1.698 5.666 1.00 95.06 72 VAL A CA 1
ATOM 558 C C . VAL A 1 72 ? -0.225 0.234 5.373 1.00 95.06 72 VAL A C 1
ATOM 560 O O . VAL A 1 72 ? 0.921 -0.076 5.046 1.00 95.06 72 VAL A O 1
ATOM 563 N N . ALA A 1 73 ? -1.200 -0.676 5.415 1.00 95.62 73 ALA A N 1
ATOM 564 C CA . ALA A 1 73 ? -0.989 -2.059 4.991 1.00 95.62 73 ALA A CA 1
ATOM 565 C C . ALA A 1 73 ? -0.668 -2.159 3.486 1.00 95.62 73 ALA A C 1
ATOM 567 O O . ALA A 1 73 ? 0.218 -2.924 3.099 1.00 95.62 73 ALA A O 1
ATOM 568 N N 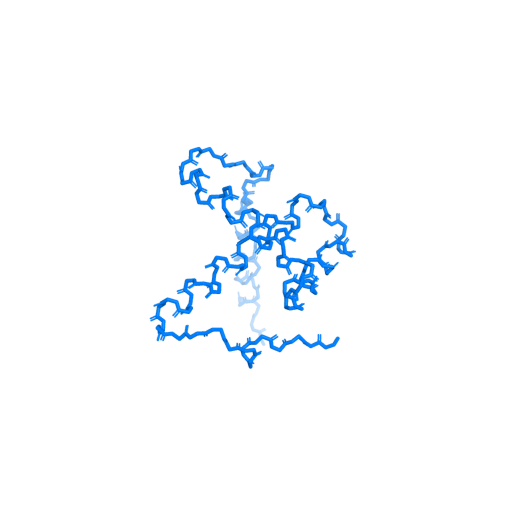. CYS A 1 74 ? -1.330 -1.361 2.642 1.00 96.62 74 CYS A N 1
ATOM 569 C CA . CYS A 1 74 ? -1.029 -1.283 1.209 1.00 96.62 74 CYS A CA 1
ATOM 570 C C . CYS A 1 74 ? 0.382 -0.740 0.950 1.00 96.62 74 CYS A C 1
ATOM 572 O O . CYS A 1 74 ? 1.101 -1.311 0.136 1.00 96.62 74 CYS A O 1
ATOM 574 N N . MET A 1 75 ? 0.822 0.284 1.693 1.00 96.19 75 MET A N 1
ATOM 575 C CA . MET A 1 75 ? 2.206 0.774 1.637 1.00 96.19 75 MET A CA 1
ATOM 576 C C . MET A 1 75 ? 3.199 -0.352 1.926 1.00 96.19 75 MET A C 1
ATOM 578 O O . MET A 1 75 ? 4.168 -0.533 1.192 1.00 96.19 75 MET A O 1
ATOM 582 N N . ARG A 1 76 ? 2.955 -1.148 2.978 1.00 95.62 76 ARG A N 1
ATOM 583 C CA . ARG A 1 76 ? 3.830 -2.278 3.313 1.00 95.62 76 ARG A CA 1
ATOM 584 C C . ARG A 1 76 ? 3.869 -3.312 2.189 1.00 95.62 76 ARG A C 1
ATOM 586 O O . ARG A 1 76 ? 4.953 -3.792 1.875 1.00 95.62 76 ARG A O 1
ATOM 593 N N . LYS A 1 77 ? 2.720 -3.629 1.584 1.00 94.81 77 LYS A N 1
ATOM 594 C CA . LYS A 1 77 ? 2.635 -4.556 0.448 1.00 94.81 77 LYS A CA 1
ATOM 595 C C . LYS A 1 77 ? 3.427 -4.040 -0.759 1.00 94.81 77 LYS A C 1
ATOM 597 O O . LYS A 1 77 ? 4.246 -4.784 -1.285 1.00 94.81 77 LYS A O 1
ATOM 602 N N . LEU A 1 78 ? 3.257 -2.768 -1.122 1.00 94.62 78 LEU A N 1
ATOM 603 C CA . LEU A 1 78 ? 4.014 -2.115 -2.196 1.00 94.62 78 LEU A CA 1
ATOM 604 C C . LEU A 1 78 ? 5.523 -2.160 -1.955 1.00 94.62 78 LEU A C 1
ATOM 606 O O . LEU A 1 78 ? 6.270 -2.574 -2.832 1.00 94.62 78 LEU A O 1
ATOM 610 N N . LEU A 1 79 ? 5.974 -1.793 -0.752 1.00 94.88 79 LEU A N 1
ATOM 611 C CA . LEU A 1 79 ? 7.396 -1.821 -0.411 1.00 94.88 79 LEU A CA 1
ATOM 612 C C . LEU A 1 79 ? 7.994 -3.224 -0.542 1.00 94.88 79 LEU A C 1
ATOM 614 O O . LEU A 1 79 ? 9.124 -3.366 -0.993 1.00 94.88 79 LEU A O 1
ATOM 618 N N . THR A 1 80 ? 7.252 -4.257 -0.140 1.00 95.31 80 THR A N 1
ATOM 619 C CA . THR A 1 80 ? 7.709 -5.643 -0.282 1.00 95.31 80 THR A CA 1
ATOM 620 C C . THR A 1 80 ? 7.844 -6.042 -1.750 1.00 95.31 80 THR A C 1
ATOM 622 O O . THR A 1 80 ? 8.831 -6.687 -2.091 1.00 95.31 80 THR A O 1
ATOM 625 N N . ILE A 1 81 ? 6.901 -5.640 -2.609 1.00 93.75 81 ILE A N 1
ATOM 626 C CA . ILE A 1 81 ? 6.962 -5.930 -4.049 1.00 93.75 81 ILE A CA 1
ATOM 627 C C . ILE A 1 81 ? 8.156 -5.213 -4.684 1.00 93.75 81 ILE A C 1
ATOM 629 O O . ILE A 1 81 ? 8.996 -5.865 -5.293 1.00 93.75 81 ILE A O 1
ATOM 633 N N . LEU A 1 82 ? 8.307 -3.908 -4.439 1.00 93.50 82 LEU A N 1
ATOM 634 C CA . LEU A 1 82 ? 9.445 -3.126 -4.934 1.00 93.50 82 LEU A CA 1
ATOM 635 C C . LEU A 1 82 ? 10.785 -3.711 -4.476 1.00 93.50 82 LEU A C 1
ATOM 637 O O . LEU A 1 82 ? 11.727 -3.807 -5.252 1.00 93.50 82 LEU A O 1
ATOM 641 N N . ASN A 1 83 ? 10.874 -4.147 -3.219 1.00 95.25 83 ASN A N 1
ATOM 642 C CA . ASN A 1 83 ? 12.085 -4.781 -2.712 1.00 95.25 83 ASN A CA 1
ATOM 643 C C . ASN A 1 83 ? 12.357 -6.140 -3.379 1.00 95.25 83 ASN A C 1
ATOM 645 O O . ASN A 1 83 ? 13.513 -6.502 -3.561 1.00 95.25 83 ASN A O 1
ATOM 649 N N . ALA A 1 84 ? 11.323 -6.906 -3.735 1.00 94.94 84 ALA A N 1
ATOM 650 C CA . ALA A 1 84 ? 11.491 -8.156 -4.472 1.00 94.94 84 ALA A CA 1
ATOM 651 C C . ALA A 1 84 ? 11.967 -7.903 -5.911 1.00 94.94 84 ALA A C 1
ATOM 653 O O . ALA A 1 84 ? 12.928 -8.541 -6.332 1.00 94.94 84 ALA A O 1
ATOM 654 N N . MET A 1 85 ? 11.360 -6.933 -6.600 1.00 95.25 85 MET A N 1
ATOM 655 C CA . MET A 1 85 ? 11.750 -6.482 -7.942 1.00 95.25 85 MET A CA 1
ATOM 656 C C . MET A 1 85 ? 13.220 -6.054 -7.976 1.00 95.25 85 MET A C 1
ATOM 658 O O . MET A 1 85 ? 14.010 -6.602 -8.735 1.00 95.25 85 MET A O 1
ATOM 662 N N . LEU A 1 86 ? 13.626 -5.168 -7.057 1.00 95.44 86 LEU A N 1
ATOM 663 C CA . LEU A 1 86 ? 15.013 -4.703 -6.955 1.00 95.44 86 LEU A CA 1
ATOM 664 C C . LEU A 1 86 ? 16.000 -5.837 -6.657 1.00 95.44 86 LEU A C 1
ATOM 666 O O . LEU A 1 86 ? 17.098 -5.853 -7.200 1.00 95.44 86 LEU A O 1
ATOM 670 N N . ARG A 1 87 ? 15.625 -6.798 -5.802 1.00 96.00 87 ARG A N 1
ATOM 671 C CA . ARG A 1 87 ? 16.491 -7.942 -5.476 1.00 96.00 87 ARG A CA 1
ATOM 672 C C . ARG A 1 87 ? 16.692 -8.894 -6.649 1.00 96.00 87 ARG A C 1
ATOM 674 O O . ARG A 1 87 ? 17.741 -9.523 -6.714 1.00 96.00 87 ARG A O 1
ATOM 681 N N . LYS A 1 88 ? 15.688 -9.041 -7.512 1.00 95.00 88 LYS A N 1
ATOM 682 C CA . LYS A 1 88 ? 15.763 -9.883 -8.711 1.00 95.00 88 LYS A CA 1
ATOM 683 C C . LYS A 1 88 ? 16.242 -9.123 -9.950 1.00 95.00 88 LYS A C 1
ATOM 685 O O . LYS A 1 88 ? 16.534 -9.754 -10.954 1.00 95.00 88 LYS A O 1
ATOM 690 N N . ASN A 1 89 ? 16.332 -7.795 -9.864 1.00 94.62 89 ASN A N 1
ATOM 691 C CA . ASN A 1 89 ? 16.510 -6.907 -11.009 1.00 94.62 89 ASN A CA 1
ATOM 692 C C . ASN A 1 89 ? 15.465 -7.164 -12.113 1.00 94.62 89 ASN A C 1
ATOM 694 O O . ASN A 1 89 ? 15.774 -7.153 -13.300 1.00 94.62 89 ASN A O 1
ATOM 698 N N . GLU A 1 90 ? 14.229 -7.432 -11.692 1.00 93.50 90 GLU A N 1
ATOM 699 C CA . GLU A 1 90 ? 13.086 -7.693 -12.564 1.00 93.50 90 GLU A CA 1
ATOM 700 C C . GLU A 1 90 ? 12.105 -6.522 -12.484 1.00 93.50 90 GLU A C 1
ATOM 702 O O . GLU A 1 90 ? 11.930 -5.899 -11.429 1.00 93.50 90 GLU A O 1
ATOM 707 N N . GLU A 1 91 ? 11.441 -6.239 -13.599 1.00 92.94 91 GLU A N 1
ATOM 708 C CA . GLU A 1 91 ? 10.333 -5.291 -13.638 1.00 92.94 91 GLU A CA 1
ATOM 709 C C . GLU A 1 91 ? 9.060 -5.889 -13.019 1.00 92.94 91 GLU A C 1
ATOM 711 O O . GLU A 1 91 ? 9.040 -7.013 -12.511 1.00 92.94 91 GLU A O 1
ATOM 716 N N . TRP A 1 92 ? 7.988 -5.096 -12.984 1.00 91.12 92 TRP A N 1
ATOM 717 C CA . TRP A 1 92 ? 6.705 -5.584 -12.497 1.00 91.12 92 TRP A CA 1
ATOM 718 C C . TRP A 1 92 ? 6.201 -6.686 -13.427 1.00 91.12 92 TRP A C 1
ATOM 720 O O . TRP A 1 92 ? 6.001 -6.451 -14.616 1.00 91.12 92 TRP A O 1
ATOM 730 N N . ASP A 1 93 ? 5.924 -7.852 -12.855 1.00 89.62 93 ASP A N 1
ATOM 731 C CA . ASP A 1 93 ? 5.301 -8.967 -13.555 1.00 89.62 93 ASP A CA 1
ATOM 732 C C . ASP A 1 93 ? 3.974 -9.316 -12.871 1.00 89.62 93 ASP A C 1
ATOM 734 O O . ASP A 1 93 ? 3.909 -9.656 -11.684 1.00 89.62 93 ASP A O 1
ATOM 738 N N . GLU A 1 94 ? 2.891 -9.191 -13.635 1.00 86.12 94 GLU A N 1
ATOM 739 C CA . GLU A 1 94 ? 1.531 -9.431 -13.165 1.00 86.12 94 GLU A CA 1
ATOM 740 C C . GLU A 1 94 ? 1.254 -10.919 -12.886 1.00 86.12 94 GLU A C 1
ATOM 742 O O . GLU A 1 94 ? 0.384 -11.231 -12.067 1.00 86.12 94 GLU A O 1
ATOM 747 N N . SER A 1 95 ? 2.040 -11.840 -13.460 1.00 87.12 95 SER A N 1
ATOM 748 C CA . SER A 1 95 ? 1.919 -13.287 -13.227 1.00 87.12 95 SER A CA 1
ATOM 749 C C . SER A 1 95 ? 2.141 -13.668 -11.757 1.00 87.12 95 SER A C 1
ATOM 751 O O . SER A 1 95 ? 1.466 -14.537 -11.209 1.00 87.12 95 SER A O 1
ATOM 753 N N . TYR A 1 96 ? 3.004 -12.947 -11.035 1.00 85.75 96 TYR A N 1
ATOM 754 C CA . TYR A 1 96 ? 3.238 -13.186 -9.606 1.00 85.75 96 TYR A CA 1
ATOM 755 C C . TYR A 1 96 ? 2.095 -12.711 -8.705 1.00 85.75 96 TYR A C 1
ATOM 757 O O . TYR A 1 96 ? 2.130 -12.890 -7.480 1.00 85.75 96 TYR A O 1
ATOM 765 N N . HIS A 1 97 ? 1.097 -12.045 -9.277 1.00 84.62 97 HIS A N 1
ATOM 766 C CA . HIS A 1 97 ? 0.086 -11.312 -8.537 1.00 84.62 97 HIS A CA 1
ATOM 767 C C . HIS A 1 97 ? -1.335 -11.754 -8.863 1.00 84.62 97 HIS A C 1
ATOM 769 O O . HIS A 1 97 ? -2.266 -10.958 -8.735 1.00 84.62 97 HIS A O 1
ATOM 775 N N . HIS A 1 98 ? -1.509 -13.040 -9.180 1.00 73.56 98 HIS A N 1
ATOM 776 C CA . HIS A 1 98 ? -2.819 -13.653 -9.347 1.00 73.56 98 HIS A CA 1
ATOM 777 C C . HIS A 1 98 ? -3.747 -13.326 -8.173 1.00 73.56 98 HIS A C 1
ATOM 779 O O . HIS A 1 98 ? -3.560 -13.748 -7.027 1.00 73.56 98 HIS A O 1
ATOM 785 N N . VAL A 1 99 ? -4.765 -12.534 -8.485 1.00 65.19 99 VAL A N 1
ATOM 786 C CA . VAL A 1 99 ? -5.871 -12.244 -7.589 1.00 65.19 99 VAL A CA 1
ATOM 787 C C . VAL A 1 99 ? -6.878 -13.362 -7.817 1.00 65.19 99 VAL A C 1
ATOM 789 O O . VAL A 1 99 ? -7.570 -13.362 -8.830 1.00 65.19 99 VAL A 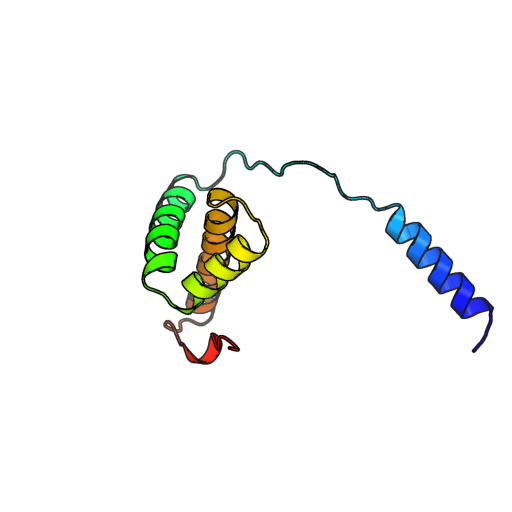O 1
ATOM 792 N N . ALA A 1 100 ? -6.909 -14.350 -6.920 1.00 55.72 100 ALA A N 1
ATOM 793 C CA . ALA A 1 100 ? -8.007 -15.311 -6.915 1.00 55.72 100 ALA A CA 1
ATOM 794 C C . ALA A 1 100 ? -9.334 -14.530 -6.778 1.00 55.72 100 ALA A C 1
ATOM 796 O O . ALA A 1 100 ? -9.360 -13.588 -5.972 1.00 55.72 100 ALA A O 1
ATOM 797 N N . PRO A 1 101 ? -10.356 -14.858 -7.591 1.00 50.16 101 PRO A N 1
ATOM 798 C CA . PRO A 1 101 ? -11.625 -14.135 -7.618 1.00 50.16 101 PRO A CA 1
ATOM 799 C C . PRO A 1 101 ? -12.331 -14.120 -6.258 1.00 50.16 101 PRO A C 1
ATOM 801 O O . PRO A 1 101 ? -12.172 -15.093 -5.483 1.00 50.16 101 PRO A O 1
#

Radius of gyration: 19.71 Å; chains: 1; bounding box: 31×54×42 Å

Sequence (101 aa):
MNSHIRNHFKEIAERLSSIKGVRGRRTIFGGRAGVRSALYMAALVATRFNPVIKTFYVRLLAAGKAKKVALVACMRKLLTILNAMLRKNEEWDESYHHVAP